Protein AF-A0A6H1NXC9-F1 (afdb_monomer)

Organism: Priestia megaterium (NCBI:txid1404)

pLDDT: mean 75.12, std 13.56, range [40.25, 90.31]

Solvent-accessible surface area (backbone ato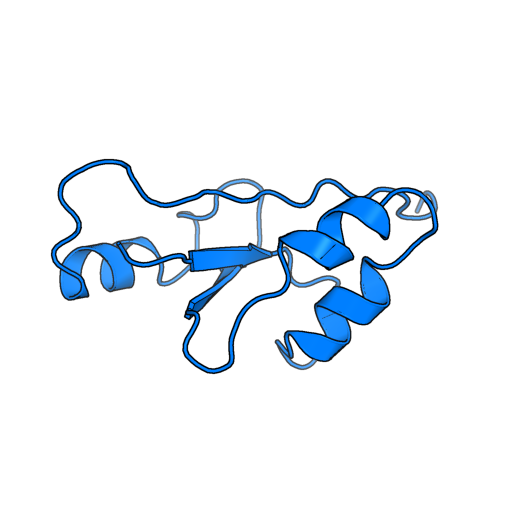ms only — not comparable to full-atom values): 5581 Å² total; per-residue (Å²): 126,71,55,45,47,46,40,70,56,84,88,50,96,59,98,42,69,69,61,50,48,61,72,50,57,44,89,84,40,44,75,52,50,77,76,64,62,80,57,96,85,51,45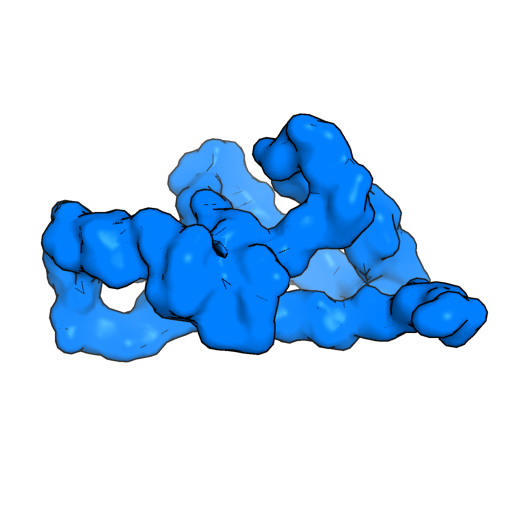,73,45,62,18,86,52,95,47,60,64,51,90,37,64,49,64,61,50,37,59,73,69,66,59,85,63,86,73,53,56,79,52,73,80,85,60,77,77,76,78,91,125

Secondary structure (DSSP, 8-state):
---EEEEE-TT-SS--HHHHHHHH-STTTHHHHHHHPPPTT-EEEEESSS-TTTTSSHHHHHHHTT--SS----B----------

Nearest PDB structures (foldseek):
  6kua-assembly1_D  TM=6.441E-01  e=1.457E-01  Staphylococcus aureus
  6kua-assembly2_G  TM=4.448E-01  e=1.559E-01  Staphylococcus aureus
  6kua-assembly2_H  TM=4.479E-01  e=3.510E-01  Staphylococcus aureus
  3o90-assembly1_B  TM=5.239E-01  e=1.269E+00  Streptococcus pneumoniae TIGR4

Radius of gyration: 13.4 Å; Cα contacts (8 Å, |Δi|>4): 81; chains: 1; bounding box: 34×2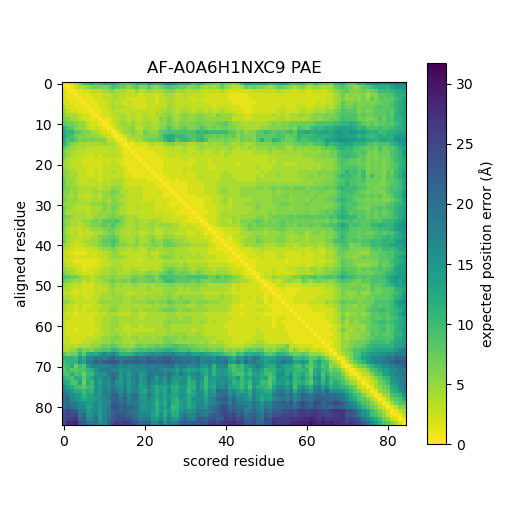7×32 Å

Foldseek 3Di:
DAEEAEEEPLPDPDPDLVVVCVVLDDPVCVVVCVPDPDDPPHHYWHDPDPDSPPPTCVVVVCVVVVPPDPPHPHDYPPRDDDDDD

InterPro domains:
  IPR036380 Isochorismatase-like superfamily [G3DSA:3.40.50.850] (1-73)
  IPR036380 Isochorismatase-like superfamily [SSF52499] (1-68)

Mean predicted aligned error: 7.22 Å

Sequence (85 aa):
MPVIFINDHYNLWQADLHKIIDVCRNELSQPIFEVLLPEENDLFVIRPKHSAFYGTALNTLLHQLKVTSTDVIYQHYIIYPLPSS

Structure (mmCIF, N/CA/C/O backbone):
data_AF-A0A6H1NXC9-F1
#
_entry.id   AF-A0A6H1NXC9-F1
#
loo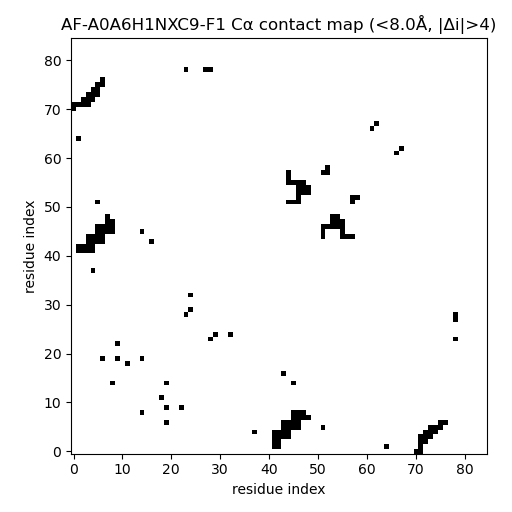p_
_atom_site.group_PDB
_atom_site.id
_atom_site.type_symbol
_atom_site.label_atom_id
_atom_site.label_alt_id
_atom_site.label_comp_id
_atom_site.label_asym_id
_atom_site.label_entity_id
_atom_site.label_seq_id
_atom_site.pdbx_PDB_ins_code
_atom_site.Cartn_x
_atom_site.Cartn_y
_atom_site.Cartn_z
_atom_site.occupancy
_atom_site.B_iso_or_equiv
_atom_site.auth_seq_id
_atom_site.auth_comp_id
_atom_site.auth_asym_id
_atom_site.auth_atom_id
_atom_site.pdbx_PDB_model_num
ATOM 1 N N . MET A 1 1 ? -12.105 -9.462 9.175 1.00 67.88 1 MET A N 1
ATOM 2 C CA . MET A 1 1 ? -10.982 -8.682 9.733 1.00 67.88 1 MET A CA 1
ATOM 3 C C . MET A 1 1 ? -10.549 -7.697 8.665 1.00 67.88 1 MET A C 1
ATOM 5 O O . MET A 1 1 ? -10.472 -8.146 7.529 1.00 67.88 1 MET A O 1
ATOM 9 N N . PRO A 1 2 ? -10.383 -6.396 8.953 1.00 73.38 2 PRO A N 1
ATOM 10 C CA . PRO A 1 2 ? -10.032 -5.432 7.914 1.00 73.38 2 PRO A CA 1
ATOM 11 C C . PRO A 1 2 ? -8.600 -5.669 7.423 1.00 73.38 2 PRO A C 1
ATOM 13 O O . PRO A 1 2 ? -7.673 -5.735 8.231 1.00 73.38 2 PRO A O 1
ATOM 16 N N . VAL A 1 3 ? -8.427 -5.782 6.107 1.00 76.44 3 VAL A N 1
ATOM 17 C CA . VAL A 1 3 ? -7.114 -5.809 5.456 1.00 76.44 3 VAL A CA 1
ATOM 18 C C . VAL A 1 3 ? -6.788 -4.387 5.010 1.00 76.44 3 VAL A C 1
ATOM 20 O O . VAL A 1 3 ? -7.640 -3.689 4.461 1.00 76.44 3 VAL A O 1
ATOM 23 N N . ILE A 1 4 ? -5.576 -3.925 5.318 1.00 82.06 4 ILE A N 1
ATOM 24 C CA . ILE A 1 4 ? -5.120 -2.582 4.956 1.00 82.06 4 ILE A CA 1
ATOM 25 C C . ILE A 1 4 ? -3.808 -2.714 4.191 1.00 82.06 4 ILE A C 1
ATOM 27 O O . ILE A 1 4 ? -2.788 -3.111 4.752 1.00 82.06 4 ILE A O 1
ATOM 31 N N . PHE A 1 5 ? -3.825 -2.340 2.917 1.00 81.88 5 PHE A N 1
ATOM 32 C CA . PHE A 1 5 ? -2.655 -2.369 2.051 1.00 81.88 5 PHE A CA 1
ATOM 33 C C . PHE A 1 5 ? -1.810 -1.121 2.262 1.00 81.88 5 PHE A C 1
ATOM 35 O O . PHE A 1 5 ? -2.274 0.003 2.076 1.00 81.88 5 PHE A O 1
ATOM 42 N N . ILE A 1 6 ? -0.551 -1.304 2.649 1.00 82.31 6 ILE A N 1
ATOM 43 C CA . ILE A 1 6 ? 0.336 -0.192 2.983 1.00 82.31 6 ILE A CA 1
ATOM 44 C C . ILE A 1 6 ? 1.491 -0.165 1.995 1.00 82.31 6 ILE A C 1
ATOM 46 O O . ILE A 1 6 ? 2.323 -1.068 1.984 1.00 82.31 6 ILE A O 1
ATOM 50 N N . ASN A 1 7 ? 1.569 0.900 1.205 1.00 82.00 7 ASN A N 1
ATOM 51 C CA . ASN A 1 7 ? 2.534 1.014 0.115 1.00 82.00 7 ASN A CA 1
ATOM 52 C C . ASN A 1 7 ? 3.339 2.311 0.206 1.00 82.00 7 ASN A C 1
ATOM 54 O O . ASN A 1 7 ? 2.885 3.298 0.784 1.00 82.00 7 ASN A O 1
ATOM 58 N N . ASP A 1 8 ? 4.544 2.314 -0.362 1.00 82.19 8 ASP A N 1
ATOM 59 C CA . ASP A 1 8 ? 5.277 3.558 -0.592 1.00 82.19 8 ASP A CA 1
ATOM 60 C C . ASP A 1 8 ? 4.584 4.391 -1.682 1.00 82.19 8 ASP A C 1
ATOM 62 O O . ASP A 1 8 ? 3.764 3.902 -2.456 1.00 82.19 8 ASP A O 1
ATOM 66 N N . HIS A 1 9 ? 4.908 5.680 -1.749 1.00 78.06 9 HIS A N 1
ATOM 67 C CA . HIS A 1 9 ? 4.328 6.581 -2.749 1.00 78.06 9 HIS A CA 1
ATOM 68 C C . HIS A 1 9 ? 4.825 6.304 -4.182 1.00 78.06 9 HIS A C 1
ATOM 70 O O . HIS A 1 9 ? 4.188 6.724 -5.143 1.00 78.06 9 HIS A O 1
ATOM 76 N N . TYR A 1 10 ? 5.985 5.650 -4.334 1.00 78.25 10 TYR A N 1
ATOM 77 C CA . TYR A 1 10 ? 6.654 5.378 -5.620 1.00 78.25 10 TYR A CA 1
ATOM 78 C C . TYR A 1 10 ? 6.763 6.600 -6.559 1.00 78.25 10 TYR A C 1
ATOM 80 O O . TYR A 1 10 ? 6.818 6.458 -7.776 1.00 78.25 10 TYR A O 1
ATOM 88 N N . ASN A 1 11 ? 6.790 7.818 -5.998 1.00 76.81 11 ASN A N 1
ATOM 89 C CA . ASN A 1 11 ? 6.746 9.090 -6.737 1.00 76.81 11 ASN A CA 1
ATOM 90 C C . ASN A 1 11 ? 5.564 9.223 -7.722 1.00 76.81 11 ASN A C 1
ATOM 92 O O . ASN A 1 11 ? 5.633 9.992 -8.683 1.00 76.81 11 ASN A O 1
ATOM 96 N N . LEU A 1 12 ? 4.460 8.517 -7.472 1.00 75.06 12 LEU A N 1
ATOM 97 C CA . LEU A 1 12 ? 3.244 8.611 -8.272 1.00 75.06 12 LEU A CA 1
ATOM 98 C C . LEU A 1 12 ? 2.449 9.855 -7.876 1.00 75.06 12 LEU A C 1
ATOM 100 O O . LEU A 1 12 ? 2.121 10.046 -6.719 1.00 75.06 12 LEU A O 1
ATOM 104 N N . TRP A 1 13 ? 2.069 10.695 -8.836 1.00 70.00 13 TRP A N 1
ATOM 105 C CA . TRP A 1 13 ? 1.290 11.915 -8.557 1.00 70.00 13 TRP A CA 1
ATOM 106 C C . TRP A 1 13 ? -0.110 11.658 -7.985 1.00 70.00 13 TRP A C 1
ATOM 108 O O . TRP A 1 13 ? -0.714 12.543 -7.385 1.00 70.00 13 TRP A O 1
ATOM 118 N N . GLN A 1 14 ? -0.640 10.457 -8.199 1.00 71.00 14 GLN A N 1
ATOM 119 C CA . GLN A 1 14 ? -1.898 10.000 -7.632 1.00 71.00 14 GLN A CA 1
ATOM 120 C C . GLN A 1 14 ? -1.654 8.651 -6.974 1.00 71.00 14 GLN A C 1
ATOM 122 O O . GLN A 1 14 ? -1.089 7.752 -7.600 1.00 71.00 14 GLN A O 1
ATOM 127 N N . ALA A 1 15 ? -2.117 8.518 -5.733 1.00 68.06 15 ALA A N 1
ATOM 128 C CA . ALA A 1 15 ? -2.191 7.244 -5.039 1.00 68.06 15 ALA A CA 1
ATOM 129 C C . ALA A 1 15 ? -3.310 6.404 -5.671 1.00 68.06 15 ALA A C 1
ATOM 131 O O . ALA A 1 15 ? -4.457 6.441 -5.237 1.00 68.06 15 ALA A O 1
ATOM 132 N N . ASP A 1 16 ? -2.965 5.715 -6.751 1.00 78.81 16 ASP A N 1
ATOM 133 C CA . ASP A 1 16 ? -3.834 4.796 -7.473 1.00 78.81 16 ASP A CA 1
ATOM 134 C C . ASP A 1 16 ? -3.252 3.396 -7.312 1.00 78.81 16 ASP A C 1
ATOM 136 O O . ASP A 1 16 ? -2.114 3.128 -7.708 1.00 78.81 16 ASP A O 1
ATOM 140 N N . LEU A 1 17 ? -4.032 2.518 -6.692 1.00 77.00 17 LEU A N 1
ATOM 141 C CA . LEU A 1 17 ? -3.617 1.159 -6.400 1.00 77.00 17 LEU A CA 1
ATOM 142 C C . LEU A 1 17 ? -3.241 0.390 -7.673 1.00 77.00 17 LEU A C 1
ATOM 144 O O . LEU A 1 17 ? -2.252 -0.339 -7.654 1.00 77.00 17 LEU A O 1
ATOM 148 N N . HIS A 1 18 ? -3.958 0.587 -8.784 1.00 81.25 18 HIS A N 1
ATOM 149 C CA . HIS A 1 18 ? -3.625 -0.069 -10.049 1.00 81.25 18 HIS A CA 1
ATOM 150 C C . HIS A 1 18 ? -2.257 0.385 -10.558 1.00 81.25 18 HIS A C 1
ATOM 152 O O . HIS A 1 18 ? -1.441 -0.448 -10.942 1.00 81.25 18 HIS A O 1
ATOM 158 N N . LYS A 1 19 ? -1.954 1.685 -10.453 1.00 82.25 19 LYS A N 1
ATOM 159 C CA . LYS A 1 19 ? -0.632 2.216 -10.827 1.00 82.25 19 LYS A CA 1
ATOM 160 C C . LYS A 1 19 ? 0.477 1.673 -9.930 1.00 82.25 19 LYS A C 1
ATOM 162 O O . LYS A 1 19 ? 1.569 1.405 -10.417 1.00 82.25 19 LYS A O 1
ATOM 167 N N . ILE A 1 20 ? 0.213 1.499 -8.635 1.00 81.62 20 ILE A N 1
ATOM 168 C CA . ILE A 1 20 ? 1.176 0.896 -7.700 1.00 81.62 20 ILE A CA 1
ATOM 169 C C . ILE A 1 20 ? 1.426 -0.570 -8.061 1.00 81.62 20 ILE A C 1
ATOM 171 O O . ILE A 1 20 ? 2.578 -0.988 -8.136 1.00 81.62 20 ILE A O 1
ATOM 175 N N . ILE A 1 21 ? 0.364 -1.336 -8.327 1.00 81.12 21 ILE A N 1
ATOM 176 C CA . ILE A 1 21 ? 0.468 -2.731 -8.770 1.00 81.12 21 ILE A CA 1
ATOM 177 C C . ILE A 1 21 ? 1.309 -2.811 -10.045 1.00 81.12 21 ILE A C 1
ATOM 179 O O . ILE A 1 21 ? 2.229 -3.621 -10.098 1.00 81.12 21 ILE A O 1
ATOM 183 N N . ASP A 1 22 ? 1.045 -1.955 -11.032 1.00 82.94 22 ASP A N 1
ATOM 184 C CA . ASP A 1 22 ? 1.792 -1.933 -12.292 1.00 82.94 22 ASP A CA 1
ATOM 185 C C . ASP A 1 22 ? 3.279 -1.608 -12.082 1.00 82.94 22 ASP A C 1
ATOM 187 O O . ASP A 1 22 ? 4.133 -2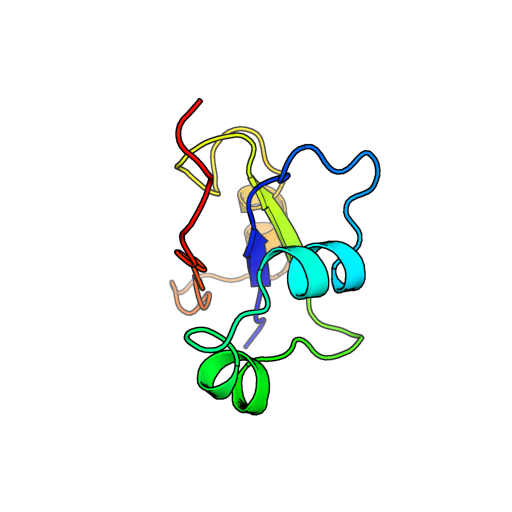.249 -12.690 1.00 82.94 22 ASP A O 1
ATOM 191 N N . VAL A 1 23 ? 3.606 -0.672 -11.181 1.00 81.62 23 VAL A N 1
ATOM 192 C CA . VAL A 1 23 ? 4.999 -0.348 -10.812 1.00 81.62 23 VAL A CA 1
ATOM 193 C C . VAL A 1 23 ? 5.691 -1.523 -10.117 1.00 81.62 23 VAL A C 1
ATOM 195 O O . VAL A 1 23 ? 6.873 -1.774 -10.346 1.00 81.62 23 VAL A O 1
ATOM 198 N N . CYS A 1 24 ? 4.975 -2.246 -9.258 1.00 78.62 24 CYS A N 1
ATOM 199 C CA . CYS A 1 24 ? 5.532 -3.347 -8.477 1.00 78.62 24 CYS A CA 1
ATOM 200 C C . CYS A 1 24 ? 5.516 -4.696 -9.215 1.00 78.62 24 CYS A C 1
ATOM 202 O O . CYS A 1 24 ? 6.129 -5.658 -8.742 1.00 78.62 24 CYS A O 1
ATOM 204 N N . ARG A 1 25 ? 4.809 -4.818 -10.341 1.00 81.56 25 ARG A N 1
ATOM 205 C CA . ARG A 1 25 ? 4.655 -6.083 -11.067 1.00 81.56 25 ARG A CA 1
ATOM 206 C C . ARG A 1 25 ? 5.924 -6.430 -11.845 1.00 81.56 25 ARG A C 1
ATOM 208 O O . ARG A 1 25 ? 6.370 -5.693 -12.716 1.00 81.56 25 ARG A O 1
ATOM 215 N N . ASN A 1 26 ? 6.483 -7.595 -11.547 1.00 83.12 26 ASN A N 1
ATOM 216 C CA . ASN A 1 26 ? 7.579 -8.229 -12.271 1.00 83.12 26 ASN A CA 1
ATOM 217 C C . ASN A 1 26 ? 7.496 -9.753 -12.094 1.00 83.12 26 ASN A C 1
ATOM 219 O O . ASN A 1 26 ? 6.647 -10.249 -11.355 1.00 83.12 26 ASN A O 1
ATOM 223 N N . GLU A 1 27 ? 8.384 -10.495 -12.754 1.00 85.94 27 GLU A N 1
ATOM 224 C CA . GLU A 1 27 ? 8.387 -11.966 -12.721 1.00 85.94 27 GLU A CA 1
ATOM 225 C C . GLU A 1 27 ? 8.471 -12.542 -11.295 1.00 85.94 27 GLU A C 1
ATOM 227 O O . GLU A 1 27 ? 7.882 -13.584 -11.018 1.00 85.94 27 GLU A O 1
ATOM 232 N N . LEU A 1 28 ? 9.151 -11.855 -10.368 1.00 82.31 28 LEU A N 1
ATOM 233 C CA . LEU A 1 28 ? 9.290 -12.297 -8.977 1.00 82.31 28 LEU A CA 1
ATOM 234 C C . LEU A 1 28 ? 8.037 -12.013 -8.143 1.00 82.31 28 LEU A C 1
ATOM 236 O O . LEU A 1 28 ? 7.719 -12.776 -7.233 1.00 82.31 28 LEU A O 1
ATOM 240 N N . SER A 1 29 ? 7.331 -10.917 -8.423 1.00 80.06 29 SER A N 1
ATOM 241 C CA . SER A 1 29 ? 6.127 -10.534 -7.681 1.00 80.06 29 SER A CA 1
ATOM 242 C C . SER A 1 29 ? 4.837 -11.099 -8.250 1.00 80.06 29 SER A C 1
ATOM 244 O O . SER A 1 29 ? 3.822 -11.118 -7.554 1.00 80.06 29 SER A O 1
ATOM 246 N N . GLN A 1 30 ? 4.857 -11.586 -9.488 1.00 82.44 30 GLN A N 1
ATOM 247 C CA . GLN A 1 30 ? 3.677 -12.107 -10.164 1.00 82.44 30 GLN A CA 1
ATOM 248 C C . GLN A 1 30 ? 2.963 -13.229 -9.383 1.00 82.44 30 GLN A C 1
ATOM 250 O O . GLN A 1 30 ? 1.757 -13.085 -9.175 1.00 82.44 30 GLN A O 1
ATOM 255 N N . PRO A 1 31 ? 3.653 -14.247 -8.822 1.00 84.12 31 PRO A N 1
ATOM 256 C CA . PRO A 1 31 ? 2.989 -15.274 -8.011 1.00 84.12 31 PRO A CA 1
ATOM 257 C C . PRO A 1 31 ? 2.334 -14.725 -6.734 1.00 84.12 31 PRO A C 1
ATOM 259 O O . PRO A 1 31 ? 1.393 -15.311 -6.211 1.00 84.12 31 PRO A O 1
A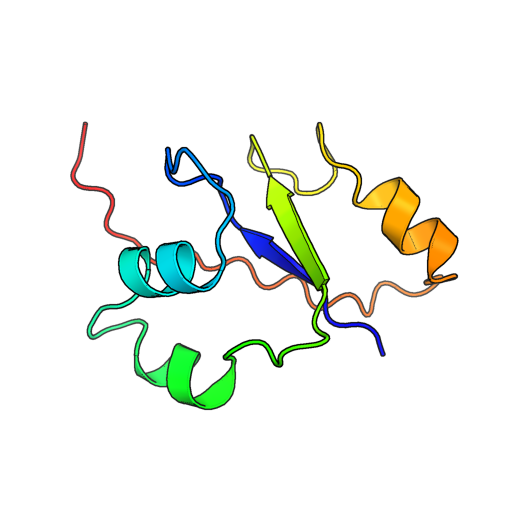TOM 262 N N . ILE A 1 32 ? 2.831 -13.597 -6.213 1.00 81.3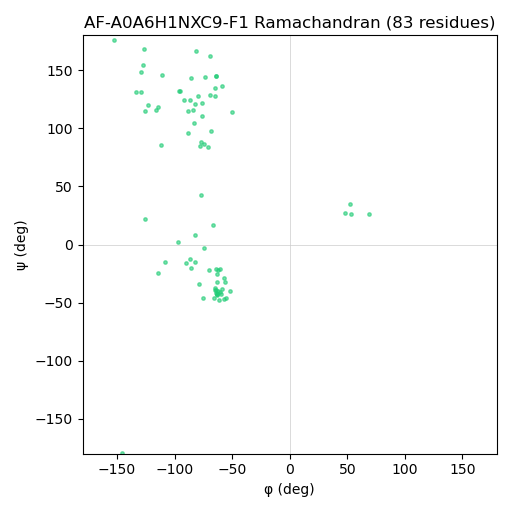1 32 ILE A N 1
ATOM 263 C CA . ILE A 1 32 ? 2.268 -12.935 -5.030 1.00 81.31 32 ILE A CA 1
ATOM 264 C C . ILE A 1 32 ? 0.980 -12.206 -5.422 1.00 81.31 32 ILE A C 1
ATOM 266 O O . ILE A 1 32 ? -0.041 -12.355 -4.752 1.00 81.31 32 ILE A O 1
ATOM 270 N N . PHE A 1 33 ? 0.999 -11.458 -6.530 1.00 79.56 33 PHE A N 1
ATOM 271 C CA . PHE A 1 33 ? -0.183 -10.749 -7.026 1.00 79.56 33 PHE A CA 1
ATOM 272 C C . PHE A 1 33 ? -1.326 -11.690 -7.417 1.00 79.56 33 PHE A C 1
ATOM 274 O O . PHE A 1 33 ? -2.482 -11.336 -7.227 1.00 79.56 33 PHE A O 1
ATOM 281 N N . GLU A 1 34 ? -1.037 -12.897 -7.901 1.00 80.88 34 GLU A N 1
ATOM 282 C CA . GLU A 1 34 ? -2.078 -13.887 -8.216 1.00 80.88 34 GLU A CA 1
ATOM 283 C C . GLU A 1 34 ? -2.928 -14.293 -6.999 1.00 80.88 34 GLU A C 1
ATOM 285 O O . GLU A 1 34 ? -4.057 -14.750 -7.170 1.00 80.88 34 GLU A O 1
ATOM 290 N N . VAL A 1 35 ? -2.416 -14.099 -5.779 1.00 81.31 35 VAL A N 1
ATOM 291 C CA . VAL A 1 35 ? -3.082 -14.520 -4.536 1.00 81.31 35 VAL A CA 1
ATOM 292 C C . VAL A 1 35 ? -3.492 -13.336 -3.651 1.00 81.31 35 VAL A C 1
ATOM 294 O O . VAL A 1 35 ? -4.398 -13.474 -2.835 1.00 81.31 35 VAL A O 1
ATOM 297 N N . LEU A 1 36 ? -2.829 -12.182 -3.776 1.00 79.25 36 LEU A N 1
ATOM 298 C CA . LEU A 1 36 ? -2.901 -11.081 -2.800 1.00 79.25 36 LEU A CA 1
ATOM 299 C C . LEU A 1 36 ? -3.302 -9.728 -3.407 1.00 79.25 36 LEU A C 1
ATOM 301 O O . LEU A 1 36 ? -3.003 -8.675 -2.837 1.00 79.25 36 LEU A O 1
ATOM 305 N N . LEU A 1 37 ? -3.960 -9.734 -4.568 1.00 82.25 37 LEU A N 1
ATOM 306 C CA . LEU A 1 37 ? -4.543 -8.509 -5.108 1.00 82.25 37 LEU A CA 1
ATOM 307 C C . LEU A 1 37 ? -5.663 -7.993 -4.188 1.00 82.25 37 LEU A C 1
ATOM 309 O O . LEU A 1 37 ? -6.505 -8.790 -3.776 1.00 82.25 37 LEU A O 1
ATOM 313 N N . PRO A 1 38 ? -5.691 -6.683 -3.886 1.00 79.38 38 PRO A N 1
ATOM 314 C CA . PRO A 1 38 ? -6.785 -6.094 -3.125 1.00 79.38 38 PRO A CA 1
ATOM 315 C C . PRO A 1 38 ? -8.111 -6.193 -3.879 1.00 79.38 38 PRO A C 1
ATOM 317 O O . PRO A 1 38 ? -8.153 -6.042 -5.106 1.00 79.38 38 PRO A O 1
ATOM 320 N N . GLU A 1 39 ? -9.190 -6.381 -3.134 1.00 80.94 39 GLU A N 1
ATOM 321 C CA . GLU A 1 39 ? -10.558 -6.243 -3.619 1.00 80.94 39 GLU A CA 1
ATOM 322 C C . GLU A 1 39 ? -10.993 -4.766 -3.629 1.00 80.94 39 GLU A C 1
ATOM 324 O O . GLU A 1 39 ? -10.371 -3.897 -3.020 1.00 80.94 39 GLU A O 1
ATOM 329 N N . GLU A 1 40 ? -12.102 -4.460 -4.306 1.00 80.19 40 GLU A N 1
ATOM 330 C CA . GLU A 1 40 ? -12.601 -3.085 -4.490 1.00 80.19 40 GLU A CA 1
ATOM 331 C C . GLU A 1 40 ? -12.858 -2.334 -3.170 1.00 80.19 40 GLU A C 1
ATOM 333 O O . GLU A 1 40 ? -12.727 -1.113 -3.105 1.00 80.19 40 GLU A O 1
ATOM 338 N N . ASN A 1 41 ? -13.197 -3.064 -2.106 1.00 80.81 41 ASN A N 1
ATOM 339 C CA . ASN A 1 41 ? -13.526 -2.490 -0.801 1.00 80.81 41 ASN A CA 1
ATOM 340 C C . ASN A 1 41 ? -12.347 -2.484 0.181 1.00 80.81 41 ASN A C 1
ATOM 342 O O . ASN A 1 41 ? -12.522 -2.085 1.338 1.00 80.81 41 ASN A O 1
ATOM 346 N N . ASP A 1 42 ? -11.168 -2.936 -0.246 1.00 81.44 42 ASP A N 1
ATOM 347 C CA . ASP A 1 42 ? -10.000 -2.957 0.618 1.00 81.44 42 ASP A CA 1
ATOM 348 C C . ASP A 1 42 ? -9.436 -1.554 0.842 1.00 81.44 42 ASP A C 1
ATOM 350 O O . ASP A 1 42 ? -9.419 -0.678 -0.026 1.00 81.44 42 ASP A O 1
ATOM 354 N N . LEU A 1 43 ? -8.948 -1.337 2.059 1.00 83.94 43 LEU A N 1
ATOM 355 C CA . LEU A 1 43 ? -8.390 -0.057 2.462 1.00 83.94 43 LEU A CA 1
ATOM 356 C C . LEU A 1 43 ? -6.918 0.010 2.071 1.00 83.94 43 LEU A C 1
ATOM 358 O O . LEU A 1 43 ? -6.180 -0.963 2.219 1.00 83.94 43 LEU A O 1
ATOM 362 N N . PHE A 1 44 ? -6.461 1.188 1.654 1.00 83.19 44 PHE A N 1
ATOM 363 C CA . PHE A 1 44 ? -5.051 1.421 1.367 1.00 83.19 44 PHE A CA 1
ATOM 364 C C . PHE A 1 44 ? -4.520 2.672 2.068 1.00 83.19 44 PHE A C 1
ATOM 366 O O . PHE A 1 44 ? -5.229 3.656 2.278 1.00 83.19 44 PHE A O 1
ATOM 373 N N . VAL A 1 45 ? -3.239 2.633 2.432 1.00 85.25 45 VAL A N 1
ATOM 374 C CA . VAL A 1 45 ? -2.506 3.744 3.039 1.00 85.25 45 VAL A CA 1
ATOM 375 C C . VAL A 1 45 ? -1.166 3.898 2.334 1.00 85.25 45 VAL A C 1
ATOM 377 O O . VAL A 1 45 ? -0.405 2.942 2.200 1.00 85.25 45 VAL A O 1
ATOM 380 N N . ILE A 1 46 ? -0.840 5.125 1.935 1.00 84.88 46 ILE A N 1
ATOM 381 C CA . ILE A 1 46 ? 0.491 5.451 1.427 1.00 84.88 46 ILE A CA 1
ATOM 382 C C . ILE A 1 46 ? 1.371 5.931 2.574 1.00 84.88 46 ILE A C 1
ATOM 384 O O . ILE A 1 46 ? 1.019 6.887 3.272 1.00 84.88 46 ILE A O 1
ATOM 388 N N . ARG A 1 47 ? 2.520 5.277 2.770 1.00 83.25 47 ARG A N 1
ATOM 389 C CA . ARG A 1 47 ? 3.520 5.687 3.759 1.00 83.25 47 ARG A CA 1
ATOM 390 C C . ARG A 1 47 ? 4.610 6.547 3.104 1.00 83.25 47 ARG A C 1
ATOM 392 O O . ARG A 1 47 ? 5.151 6.162 2.072 1.00 83.25 47 ARG A O 1
ATOM 399 N N . PRO A 1 48 ? 4.977 7.699 3.695 1.00 80.31 48 PRO A N 1
ATOM 400 C CA . PRO A 1 48 ? 6.062 8.536 3.179 1.00 80.31 48 PRO A CA 1
ATOM 401 C C . PRO A 1 48 ? 7.457 8.056 3.614 1.00 80.31 48 PRO A C 1
ATOM 403 O O . PRO A 1 48 ? 8.463 8.530 3.094 1.00 80.31 48 PRO A O 1
ATOM 406 N N . LYS A 1 49 ? 7.540 7.173 4.621 1.00 77.88 49 LYS A N 1
ATOM 407 C CA . LYS A 1 49 ? 8.786 6.654 5.216 1.00 77.88 49 LYS A CA 1
ATOM 408 C C . LYS A 1 49 ? 8.601 5.201 5.657 1.00 77.88 49 LYS A C 1
ATOM 410 O O . LYS A 1 49 ? 7.508 4.661 5.535 1.00 77.88 49 LYS A O 1
ATOM 415 N N . HIS A 1 50 ? 9.643 4.588 6.228 1.00 77.88 50 HIS A N 1
ATOM 416 C CA . HIS A 1 50 ? 9.666 3.179 6.658 1.00 77.88 50 HIS A CA 1
ATOM 417 C C . HIS A 1 50 ? 8.496 2.758 7.558 1.00 77.88 50 HIS A C 1
ATOM 419 O O . HIS A 1 50 ? 7.965 1.662 7.403 1.00 77.88 50 HIS A O 1
ATOM 425 N N . SER A 1 51 ? 8.085 3.619 8.493 1.00 83.31 51 SER A N 1
ATOM 426 C CA . SER A 1 51 ? 6.959 3.321 9.376 1.00 83.31 51 SER A CA 1
ATOM 427 C C . SER A 1 51 ? 5.645 3.730 8.732 1.00 83.31 51 SER A C 1
ATOM 429 O O . SER A 1 51 ? 5.424 4.900 8.427 1.00 83.31 51 SER A O 1
ATOM 431 N N . ALA A 1 52 ? 4.737 2.768 8.623 1.00 82.81 52 ALA A N 1
ATOM 432 C CA . ALA A 1 52 ? 3.372 2.993 8.184 1.00 82.81 52 ALA A CA 1
ATOM 433 C C . ALA A 1 52 ? 2.563 3.916 9.103 1.00 82.81 52 ALA A C 1
ATOM 435 O O . ALA A 1 52 ? 1.567 4.471 8.665 1.00 82.81 52 ALA A O 1
ATOM 436 N N . PHE A 1 53 ? 2.963 4.066 10.368 1.00 85.62 53 PHE A N 1
ATOM 437 C CA . PHE A 1 53 ? 2.304 4.954 11.330 1.00 85.62 53 PHE A CA 1
ATOM 438 C C . PHE A 1 53 ? 2.818 6.391 11.252 1.00 85.62 53 PHE A C 1
ATOM 440 O O . PHE A 1 53 ? 2.166 7.316 11.732 1.00 85.62 53 PHE A O 1
ATOM 447 N N . TYR A 1 54 ? 4.011 6.589 10.692 1.00 86.88 54 TYR A N 1
ATOM 448 C CA . TYR A 1 54 ? 4.637 7.897 10.666 1.00 86.88 54 TYR A CA 1
ATOM 449 C C . TYR A 1 54 ? 4.113 8.717 9.489 1.00 86.88 54 TYR A C 1
ATOM 451 O O . TYR A 1 54 ? 4.361 8.386 8.331 1.00 86.88 54 TYR A O 1
ATOM 459 N N . GLY A 1 55 ? 3.431 9.822 9.792 1.00 86.00 55 GLY A N 1
ATOM 460 C CA . GLY A 1 55 ? 2.947 10.750 8.770 1.00 86.00 55 GLY A CA 1
ATOM 461 C C . GLY A 1 55 ? 1.828 10.182 7.893 1.00 86.00 55 GLY A C 1
ATOM 462 O O . GLY A 1 55 ? 1.690 10.610 6.753 1.00 86.00 55 GLY A O 1
ATOM 463 N 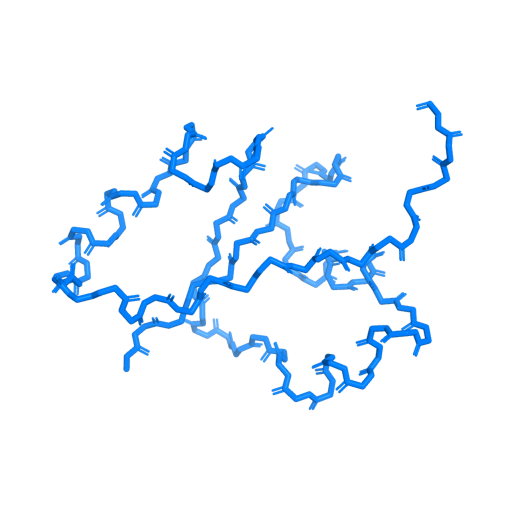N . THR A 1 56 ? 1.044 9.226 8.404 1.00 87.62 56 THR A N 1
ATOM 464 C CA . THR A 1 56 ? -0.141 8.678 7.726 1.00 87.62 56 THR A CA 1
ATOM 465 C C . THR A 1 56 ? -1.370 8.749 8.637 1.00 87.62 56 THR A C 1
ATOM 467 O O . THR A 1 56 ? -1.261 8.967 9.845 1.00 87.62 56 THR A O 1
ATOM 470 N N . ALA A 1 57 ? -2.554 8.507 8.069 1.00 88.81 57 ALA A N 1
ATOM 471 C CA . ALA A 1 57 ? -3.804 8.398 8.821 1.00 88.81 57 ALA A CA 1
ATOM 472 C C . ALA A 1 57 ? -4.037 7.004 9.443 1.00 88.81 57 ALA A C 1
ATOM 474 O O . ALA A 1 57 ? -5.122 6.750 9.966 1.00 88.81 57 ALA A O 1
ATOM 475 N N . LEU A 1 58 ? -3.052 6.095 9.404 1.00 88.06 58 LEU A N 1
ATOM 476 C CA . LEU A 1 58 ? -3.250 4.692 9.782 1.00 88.06 58 LEU A CA 1
ATOM 477 C C . LEU A 1 58 ? -3.720 4.525 11.231 1.00 88.06 58 LEU A C 1
ATOM 479 O O . LEU A 1 58 ? -4.644 3.763 11.484 1.00 88.06 58 LEU A O 1
ATOM 483 N N . ASN A 1 59 ? -3.148 5.274 12.179 1.00 88.56 59 ASN A N 1
ATOM 484 C CA . ASN A 1 59 ? -3.564 5.183 13.582 1.00 88.56 59 ASN A CA 1
ATOM 485 C C . ASN A 1 59 ? -5.033 5.605 13.776 1.00 88.56 59 ASN A C 1
ATOM 487 O O . ASN A 1 59 ? -5.798 4.944 14.475 1.00 88.56 59 ASN A O 1
ATOM 491 N N . THR A 1 60 ? -5.443 6.684 13.104 1.00 90.31 60 THR A N 1
ATOM 492 C CA . THR A 1 60 ? -6.830 7.165 13.116 1.00 90.31 60 THR A CA 1
ATOM 493 C C . THR A 1 60 ? -7.774 6.139 12.494 1.00 90.31 60 THR A C 1
ATOM 495 O O . THR A 1 60 ? -8.828 5.861 13.063 1.00 90.31 60 THR A O 1
ATOM 498 N N . LEU A 1 61 ? -7.380 5.541 11.366 1.00 88.38 61 LEU A N 1
ATOM 499 C CA . LEU A 1 61 ? -8.159 4.519 10.671 1.00 88.38 61 LEU A CA 1
ATOM 500 C C . LEU A 1 61 ? -8.377 3.279 11.548 1.00 88.38 61 LEU A C 1
ATOM 502 O O . LEU A 1 61 ? -9.509 2.832 11.711 1.00 88.38 61 LEU A O 1
ATOM 506 N N . LEU A 1 62 ? -7.320 2.761 12.178 1.00 86.88 62 LEU A N 1
ATOM 507 C CA . LEU A 1 62 ? -7.417 1.607 13.080 1.00 86.88 62 LEU A CA 1
ATOM 508 C C . LEU A 1 62 ? -8.338 1.883 14.274 1.00 86.88 62 LEU A C 1
ATOM 510 O O . LEU A 1 62 ? -9.161 1.037 14.631 1.00 86.88 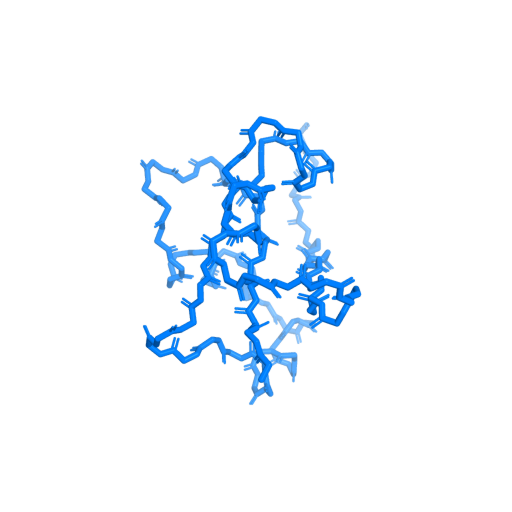62 LEU A O 1
ATOM 514 N N . HIS A 1 63 ? -8.257 3.088 14.844 1.00 87.75 63 HIS A N 1
ATOM 515 C CA . HIS A 1 63 ? -9.145 3.511 15.924 1.00 87.75 63 HIS A CA 1
ATOM 516 C C . HIS A 1 63 ? -10.614 3.577 15.469 1.00 87.75 63 HIS A C 1
ATOM 518 O O . HIS A 1 63 ? -11.505 3.119 16.185 1.00 87.75 63 HIS A O 1
ATOM 524 N N . GLN A 1 64 ? -10.887 4.101 14.268 1.00 88.88 64 GLN A N 1
ATOM 525 C CA . GLN A 1 64 ? -12.239 4.139 13.691 1.00 88.88 64 GLN A CA 1
ATOM 526 C C . GLN A 1 64 ? -12.802 2.739 13.429 1.00 88.88 64 GLN A C 1
ATOM 528 O O . GLN A 1 64 ? -13.973 2.483 13.710 1.00 88.88 64 GLN A O 1
ATOM 533 N N . LEU A 1 65 ? -11.956 1.824 12.955 1.00 87.12 65 LEU A N 1
ATOM 534 C CA . LEU A 1 65 ? -12.308 0.423 12.727 1.00 87.12 65 LEU A CA 1
ATOM 535 C C . LEU A 1 65 ? -12.425 -0.391 14.027 1.00 87.12 65 LEU A C 1
ATOM 537 O O . LEU A 1 65 ? -12.781 -1.567 13.972 1.00 87.12 65 LEU A O 1
ATOM 541 N N . LYS A 1 66 ? -12.147 0.220 15.191 1.00 86.50 66 LYS A N 1
ATOM 542 C CA . LYS A 1 66 ? -12.122 -0.430 16.512 1.00 86.50 66 LYS A CA 1
ATOM 543 C C . LYS A 1 66 ? -11.228 -1.675 16.531 1.00 86.50 66 LYS A C 1
ATOM 545 O O . LYS A 1 66 ? -11.531 -2.658 17.204 1.00 86.50 66 LYS A O 1
ATOM 550 N N . VAL A 1 67 ? -10.128 -1.631 15.781 1.00 81.19 67 VAL A N 1
ATOM 551 C CA . VAL A 1 67 ? -9.136 -2.705 15.749 1.00 81.19 67 VAL A CA 1
ATOM 552 C C . VAL A 1 67 ? -8.305 -2.611 17.025 1.00 81.19 67 VAL A C 1
ATOM 554 O O . VAL A 1 67 ? -7.569 -1.649 17.225 1.00 81.19 67 VAL A O 1
ATOM 557 N N . THR A 1 68 ? -8.469 -3.586 17.919 1.00 69.06 68 THR A N 1
ATOM 558 C CA . THR A 1 68 ? -7.793 -3.640 19.229 1.00 69.06 68 THR A CA 1
ATOM 559 C C . THR A 1 68 ? -6.707 -4.715 19.304 1.00 69.06 68 THR A C 1
ATOM 561 O O . THR A 1 68 ? -5.873 -4.672 20.204 1.00 69.06 68 THR A O 1
ATOM 564 N N . SER A 1 69 ? -6.705 -5.653 18.353 1.00 59.47 69 SER A N 1
ATOM 565 C CA . SER A 1 69 ? -5.703 -6.706 18.178 1.00 59.47 69 SER A CA 1
ATOM 566 C C . SER A 1 69 ? -4.896 -6.427 16.911 1.00 59.47 69 SER A C 1
ATOM 568 O O . SER A 1 69 ? -5.436 -5.911 15.934 1.00 59.47 69 SER A O 1
ATOM 570 N N . THR A 1 70 ? -3.605 -6.760 16.916 1.00 53.47 70 THR A N 1
ATOM 571 C CA . THR A 1 70 ? -2.631 -6.532 15.831 1.00 53.47 70 THR A CA 1
ATOM 572 C C . THR A 1 70 ? -2.893 -7.333 14.557 1.00 53.47 70 THR A C 1
ATOM 574 O O . THR A 1 70 ? -2.002 -7.430 13.717 1.00 53.47 70 THR A O 1
ATOM 577 N N . ASP A 1 71 ? -4.086 -7.888 14.365 1.00 50.69 71 ASP A N 1
ATOM 578 C CA . ASP A 1 71 ? -4.445 -8.631 13.160 1.00 50.69 71 ASP A CA 1
ATOM 579 C C . ASP A 1 71 ? -4.737 -7.687 11.972 1.00 50.69 71 ASP A C 1
ATOM 581 O O . ASP A 1 71 ? -5.694 -7.830 11.214 1.00 50.69 71 ASP A O 1
ATOM 585 N N . VAL A 1 72 ? -3.899 -6.664 11.828 1.00 53.75 72 VAL A N 1
ATOM 586 C CA . VAL A 1 72 ? -3.752 -5.867 10.621 1.00 53.75 72 VAL A CA 1
ATOM 587 C C . VAL A 1 72 ? -2.706 -6.599 9.803 1.00 53.75 72 VAL A C 1
ATOM 589 O O . VAL A 1 72 ? -1.555 -6.717 10.227 1.00 53.75 72 VAL A O 1
ATOM 592 N N . ILE A 1 73 ? -3.092 -7.116 8.640 1.00 51.97 73 ILE A N 1
ATOM 593 C CA . ILE A 1 73 ? -2.121 -7.703 7.720 1.00 51.97 73 ILE A CA 1
ATOM 594 C C . ILE A 1 73 ? -1.259 -6.556 7.184 1.00 51.97 73 ILE A C 1
ATOM 596 O O . ILE A 1 73 ? -1.647 -5.825 6.279 1.00 51.97 73 ILE A O 1
ATOM 600 N N . TYR A 1 74 ? -0.089 -6.378 7.795 1.00 52.03 74 TYR A N 1
ATOM 601 C CA . TYR A 1 74 ? 0.956 -5.483 7.317 1.00 52.03 74 TYR A CA 1
ATOM 602 C C . TYR A 1 74 ? 1.674 -6.149 6.149 1.00 52.03 74 TYR A C 1
ATOM 604 O O . TYR A 1 74 ? 2.682 -6.831 6.331 1.00 52.03 74 TYR A O 1
ATOM 612 N N . GLN A 1 75 ? 1.165 -5.950 4.937 1.00 53.19 75 GLN A N 1
ATOM 613 C CA . GLN A 1 75 ? 1.847 -6.434 3.744 1.00 53.19 75 GLN A CA 1
ATOM 614 C C . GLN A 1 75 ? 2.825 -5.361 3.254 1.00 53.19 75 GLN A C 1
ATOM 616 O O . GLN A 1 75 ? 2.449 -4.417 2.565 1.00 53.19 75 GLN A O 1
ATOM 621 N N . HIS A 1 76 ? 4.093 -5.481 3.643 1.00 52.53 76 HIS A N 1
ATOM 622 C CA . HIS A 1 76 ? 5.163 -4.692 3.044 1.00 52.53 76 HIS A CA 1
ATOM 623 C C . HIS A 1 76 ? 5.592 -5.390 1.752 1.00 52.53 76 HIS A C 1
ATOM 625 O O . HIS A 1 76 ? 6.288 -6.405 1.795 1.00 52.53 76 HIS A O 1
ATOM 631 N N . TYR A 1 77 ? 5.201 -4.855 0.599 1.00 53.44 77 TYR A N 1
ATOM 632 C CA . TYR A 1 77 ? 5.744 -5.311 -0.677 1.00 53.44 77 TYR A CA 1
ATOM 633 C C . TYR A 1 77 ? 7.168 -4.775 -0.835 1.00 53.44 77 TYR A C 1
ATOM 635 O O . TYR A 1 77 ? 7.394 -3.712 -1.408 1.00 53.44 77 TYR A O 1
ATOM 643 N N . ILE A 1 78 ? 8.157 -5.500 -0.302 1.00 48.66 78 ILE A N 1
ATOM 644 C CA . ILE A 1 78 ? 9.536 -5.319 -0.759 1.00 48.66 78 ILE A CA 1
ATOM 645 C C . ILE A 1 78 ? 9.626 -6.054 -2.087 1.00 48.66 78 ILE A C 1
ATOM 647 O O . ILE A 1 78 ? 10.005 -7.220 -2.148 1.00 48.66 78 ILE A O 1
ATOM 651 N N . ILE A 1 79 ? 9.232 -5.373 -3.154 1.00 50.91 79 ILE A N 1
ATOM 652 C CA . ILE A 1 79 ? 9.506 -5.830 -4.505 1.00 50.91 79 ILE A CA 1
ATOM 653 C C . ILE A 1 79 ? 10.512 -4.839 -5.089 1.00 50.91 79 ILE A C 1
ATOM 655 O O . ILE A 1 79 ? 10.159 -3.836 -5.701 1.00 50.91 79 ILE A O 1
ATOM 659 N N . TYR A 1 80 ? 11.792 -5.102 -4.815 1.00 48.41 80 TYR A N 1
ATOM 660 C CA . TYR A 1 80 ? 12.901 -4.546 -5.591 1.00 48.41 80 TYR A CA 1
ATOM 661 C C . TYR A 1 80 ? 12.809 -5.097 -7.031 1.00 48.41 80 TYR A C 1
ATOM 663 O O . TYR A 1 80 ? 12.383 -6.241 -7.206 1.00 48.41 80 TYR A O 1
ATOM 671 N N . PRO A 1 81 ? 13.177 -4.311 -8.059 1.00 48.16 81 PRO A N 1
ATOM 672 C CA . PRO A 1 81 ? 14.333 -3.426 -8.031 1.00 48.16 81 PRO A CA 1
ATOM 673 C C . PRO A 1 81 ? 13.964 -1.966 -8.314 1.00 48.16 81 PRO A C 1
ATOM 675 O O . PRO A 1 81 ? 13.525 -1.627 -9.407 1.00 48.16 81 PRO A O 1
ATOM 678 N N . LEU A 1 82 ? 14.234 -1.058 -7.373 1.00 47.06 82 LEU A N 1
ATOM 679 C CA . LEU A 1 82 ? 14.592 0.295 -7.800 1.00 47.06 82 LEU A CA 1
ATOM 680 C C . LEU A 1 82 ? 15.931 0.178 -8.551 1.00 47.06 82 LEU A C 1
ATOM 682 O O . LEU A 1 82 ? 16.859 -0.421 -7.995 1.00 47.06 82 LEU A O 1
ATOM 686 N N . PRO A 1 83 ? 16.066 0.701 -9.785 1.00 41.75 83 PRO A N 1
ATOM 687 C CA . PRO A 1 83 ? 17.386 0.926 -10.346 1.00 41.75 83 PRO A CA 1
ATOM 688 C C . PRO A 1 83 ? 18.125 1.872 -9.400 1.00 41.75 83 PRO A C 1
ATOM 690 O O . PRO A 1 83 ? 17.548 2.835 -8.895 1.00 41.75 83 PRO A O 1
ATOM 693 N N . SER A 1 84 ? 19.386 1.557 -9.131 1.00 40.25 84 SER A N 1
ATOM 694 C CA . SER A 1 84 ? 20.280 2.381 -8.331 1.00 40.25 84 SER A CA 1
ATOM 695 C C . SER A 1 84 ? 20.252 3.825 -8.842 1.00 40.25 84 SER A C 1
ATOM 697 O O . SER A 1 84 ? 20.696 4.089 -9.960 1.00 40.25 84 SER A O 1
ATOM 699 N N . SER A 1 85 ? 19.752 4.750 -8.027 1.00 41.72 85 SER A N 1
ATOM 700 C CA . SER A 1 85 ? 20.035 6.182 -8.139 1.00 41.72 85 SER A CA 1
ATOM 701 C C . SER A 1 85 ? 20.485 6.693 -6.785 1.00 41.72 85 SER A C 1
ATOM 703 O O . SER A 1 85 ? 19.687 6.512 -5.836 1.00 41.72 85 SER A O 1
#